Protein AF-A0A7V4XD84-F1 (afdb_monomer_lite)

Structure (mmCIF, N/CA/C/O backbone):
data_AF-A0A7V4XD84-F1
#
_entry.id   AF-A0A7V4XD84-F1
#
loop_
_atom_site.group_PDB
_atom_site.id
_atom_site.type_symbol
_atom_site.label_atom_id
_atom_site.label_alt_id
_atom_site.label_comp_id
_atom_site.label_asym_id
_atom_site.label_entity_id
_atom_site.label_seq_id
_atom_site.pdbx_PDB_ins_code
_atom_site.Cartn_x
_atom_site.Cartn_y
_atom_site.Cartn_z
_atom_site.occupancy
_atom_site.B_iso_or_equiv
_atom_site.auth_seq_id
_atom_site.auth_comp_id
_atom_site.auth_asym_id
_atom_site.auth_atom_id
_atom_site.pdbx_PDB_model_num
ATOM 1 N N . MET A 1 1 ? 12.576 -20.722 -17.686 1.00 48.47 1 MET A N 1
ATOM 2 C CA . MET A 1 1 ? 12.143 -20.343 -16.323 1.00 48.47 1 MET A CA 1
ATOM 3 C C . MET A 1 1 ? 12.494 -18.889 -16.109 1.00 48.47 1 MET A C 1
ATOM 5 O O . MET A 1 1 ? 13.670 -18.568 -16.082 1.00 48.47 1 MET A O 1
ATOM 9 N N . GLY A 1 2 ? 11.524 -17.991 -16.030 1.00 62.06 2 GLY A N 1
ATOM 10 C CA . GLY A 1 2 ? 11.869 -16.595 -15.798 1.00 62.06 2 GLY A CA 1
ATOM 11 C C . GLY A 1 2 ? 10.672 -15.683 -15.908 1.00 62.06 2 GLY A C 1
ATOM 12 O O . GLY A 1 2 ? 10.151 -15.499 -17.002 1.00 62.06 2 GLY A O 1
ATOM 13 N N . ARG A 1 3 ? 10.289 -15.125 -14.756 1.00 53.06 3 ARG A N 1
ATOM 14 C CA . ARG A 1 3 ? 9.775 -13.760 -14.533 1.00 53.06 3 ARG A CA 1
ATOM 15 C C . ARG A 1 3 ? 8.805 -13.742 -13.357 1.00 53.06 3 ARG A C 1
ATOM 17 O O . ARG A 1 3 ? 7.637 -13.395 -13.490 1.00 53.06 3 ARG A O 1
ATOM 24 N N . ARG A 1 4 ? 9.333 -14.005 -12.162 1.00 60.50 4 ARG A N 1
ATOM 25 C CA . ARG A 1 4 ? 8.855 -13.261 -10.995 1.00 60.50 4 ARG A CA 1
ATOM 26 C C . ARG A 1 4 ? 9.361 -11.831 -11.207 1.00 60.50 4 ARG A C 1
ATOM 28 O O . ARG A 1 4 ? 10.506 -11.536 -10.905 1.00 60.50 4 ARG A O 1
ATOM 35 N N . LYS A 1 5 ? 8.564 -10.990 -11.885 1.00 65.75 5 LYS A N 1
A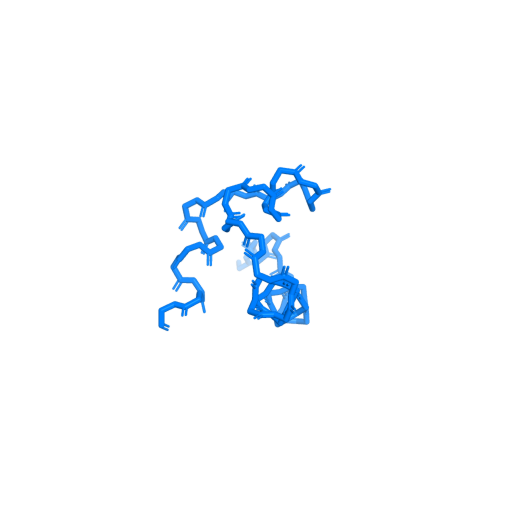TOM 36 C CA . LYS A 1 5 ? 8.884 -9.559 -12.091 1.00 65.75 5 LYS A CA 1
ATOM 37 C C . LYS A 1 5 ? 8.945 -8.790 -10.762 1.00 65.75 5 LYS A C 1
ATOM 39 O O . LYS A 1 5 ? 9.469 -7.687 -10.736 1.00 65.75 5 LYS A O 1
ATOM 44 N N . TYR A 1 6 ? 8.431 -9.394 -9.693 1.00 71.12 6 TYR A N 1
ATOM 45 C CA . TYR A 1 6 ? 8.425 -8.879 -8.334 1.00 71.12 6 TYR A CA 1
ATOM 46 C C . TYR A 1 6 ? 9.002 -9.954 -7.414 1.00 71.12 6 TYR A C 1
ATOM 48 O O . TYR A 1 6 ? 8.620 -11.123 -7.533 1.00 71.12 6 TYR A O 1
ATOM 56 N N . THR A 1 7 ? 9.936 -9.568 -6.549 1.00 81.31 7 THR A N 1
ATOM 57 C CA . THR A 1 7 ? 10.465 -10.423 -5.482 1.00 81.31 7 THR A CA 1
ATOM 58 C C . THR A 1 7 ? 9.408 -10.627 -4.401 1.00 81.31 7 THR A C 1
ATOM 60 O O . THR A 1 7 ? 8.506 -9.803 -4.237 1.00 81.31 7 THR A O 1
ATOM 63 N N . ASP A 1 8 ? 9.501 -11.731 -3.664 1.00 82.38 8 ASP A N 1
ATOM 64 C CA . ASP A 1 8 ? 8.591 -12.009 -2.551 1.00 82.38 8 ASP A CA 1
ATOM 65 C C . ASP A 1 8 ? 8.700 -10.930 -1.453 1.00 82.38 8 ASP A C 1
ATOM 67 O O . ASP A 1 8 ? 7.676 -10.480 -0.948 1.00 82.38 8 ASP A O 1
ATOM 71 N N . GLU A 1 9 ? 9.903 -10.391 -1.213 1.00 83.25 9 GLU A N 1
ATOM 72 C CA . GLU A 1 9 ? 10.124 -9.217 -0.347 1.00 83.25 9 GLU A CA 1
ATOM 73 C C . GLU A 1 9 ? 9.332 -7.986 -0.806 1.00 83.25 9 GLU A C 1
ATOM 75 O O . GLU A 1 9 ? 8.702 -7.310 0.003 1.00 83.25 9 GLU A O 1
ATOM 80 N N . PHE A 1 10 ? 9.292 -7.713 -2.114 1.00 85.25 10 PHE 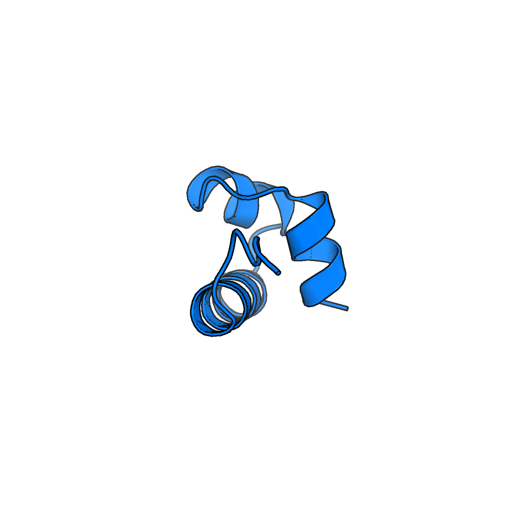A N 1
ATOM 81 C CA . PHE A 1 10 ? 8.524 -6.586 -2.642 1.00 85.25 10 PHE A CA 1
ATOM 82 C C . PHE A 1 10 ? 7.019 -6.784 -2.442 1.00 85.25 10 PHE A C 1
ATOM 84 O O . PHE A 1 10 ? 6.304 -5.826 -2.148 1.00 85.25 10 PHE A O 1
ATOM 91 N N . LYS A 1 11 ? 6.519 -8.021 -2.581 1.00 84.88 11 LYS A N 1
ATOM 92 C CA . LYS A 1 11 ? 5.115 -8.317 -2.273 1.00 84.88 11 LYS A CA 1
ATOM 93 C C . LYS A 1 11 ? 4.809 -8.059 -0.806 1.00 84.88 11 LYS A C 1
ATOM 95 O O . LYS A 1 11 ? 3.800 -7.425 -0.514 1.00 84.88 11 LYS A O 1
ATOM 100 N N . GLU A 1 12 ? 5.651 -8.564 0.090 1.00 87.25 12 GLU A N 1
ATOM 101 C CA . GLU A 1 12 ? 5.459 -8.427 1.532 1.00 87.25 12 GLU A CA 1
ATOM 102 C C . GLU A 1 12 ? 5.448 -6.968 1.966 1.00 87.25 12 GLU A C 1
ATOM 104 O O . GLU A 1 12 ? 4.532 -6.558 2.677 1.00 87.25 12 GLU A O 1
ATOM 109 N N . 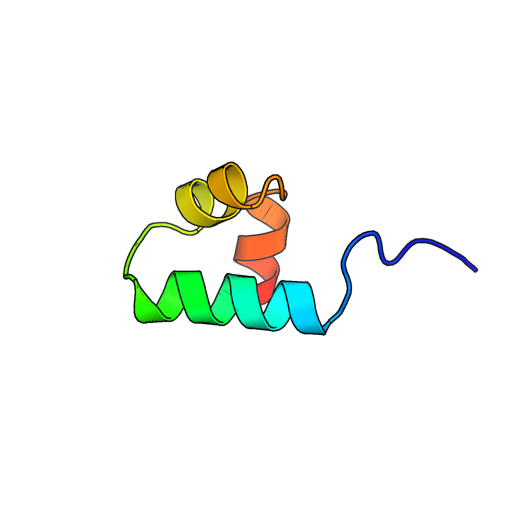GLU A 1 13 ? 6.407 -6.173 1.494 1.00 88.00 13 GLU A N 1
ATOM 110 C CA . GLU A 1 13 ? 6.475 -4.747 1.808 1.00 88.00 13 GLU A CA 1
ATOM 111 C C . GLU A 1 13 ? 5.263 -3.999 1.255 1.00 88.00 13 GLU A C 1
ATOM 113 O O . GLU A 1 13 ? 4.654 -3.197 1.960 1.00 88.00 13 GLU A O 1
ATOM 118 N N . ALA A 1 14 ? 4.833 -4.309 0.031 1.00 88.12 14 ALA A N 1
ATOM 119 C CA . ALA A 1 14 ? 3.668 -3.672 -0.568 1.00 88.12 14 ALA A CA 1
ATOM 120 C C . ALA A 1 14 ? 2.359 -4.026 0.169 1.00 88.12 14 ALA A C 1
ATOM 122 O O . ALA A 1 14 ? 1.497 -3.167 0.365 1.00 88.12 14 ALA A O 1
ATOM 123 N N . VAL A 1 15 ? 2.215 -5.277 0.617 1.00 88.44 15 VAL A N 1
ATOM 124 C CA . VAL A 1 15 ? 1.070 -5.751 1.410 1.00 88.44 15 VAL A CA 1
ATOM 125 C C . VAL A 1 15 ? 1.096 -5.164 2.824 1.00 88.44 15 VAL A C 1
ATOM 127 O O . VAL A 1 15 ? 0.060 -4.704 3.306 1.00 88.44 15 VAL A O 1
ATOM 130 N N . LYS A 1 16 ? 2.261 -5.119 3.481 1.00 88.69 16 LYS A N 1
ATOM 131 C CA . LYS A 1 16 ? 2.441 -4.459 4.784 1.00 88.69 16 LYS A CA 1
ATOM 132 C C . LYS A 1 16 ? 2.122 -2.978 4.693 1.00 88.69 16 LYS A C 1
ATOM 134 O O . LYS A 1 16 ? 1.408 -2.473 5.549 1.00 88.69 16 LYS A O 1
ATOM 139 N N . LEU A 1 17 ? 2.602 -2.292 3.661 1.00 87.06 17 LEU A N 1
ATOM 140 C CA . LEU A 1 17 ? 2.349 -0.870 3.459 1.00 87.06 17 LEU A CA 1
ATOM 141 C C . LEU A 1 17 ? 0.853 -0.598 3.264 1.00 87.06 17 LEU A C 1
ATOM 143 O O . LEU A 1 17 ? 0.308 0.277 3.932 1.00 87.06 17 LEU A O 1
ATOM 147 N N . ALA A 1 18 ? 0.172 -1.390 2.429 1.00 86.31 18 ALA A N 1
ATOM 148 C CA . ALA A 1 18 ? -1.272 -1.277 2.227 1.00 86.31 18 ALA A CA 1
ATOM 149 C C . ALA A 1 18 ? -2.064 -1.514 3.528 1.00 86.31 18 ALA A C 1
ATOM 151 O O . ALA A 1 18 ? -2.982 -0.759 3.842 1.00 86.31 18 ALA A O 1
ATOM 152 N N . GLN A 1 19 ? -1.684 -2.522 4.322 1.00 84.69 19 GLN A N 1
ATOM 153 C CA . GLN A 1 19 ? -2.343 -2.820 5.598 1.00 84.69 19 GLN A CA 1
ATOM 154 C C . GLN A 1 19 ? -2.044 -1.782 6.689 1.00 84.69 19 GLN A C 1
ATOM 156 O O . GLN A 1 19 ? -2.920 -1.460 7.488 1.00 84.69 19 GLN A O 1
ATOM 161 N N . ARG A 1 20 ? -0.816 -1.257 6.743 1.00 84.44 20 ARG A N 1
ATOM 162 C CA . ARG A 1 20 ? -0.346 -0.387 7.830 1.00 84.44 20 ARG A CA 1
ATOM 163 C C . ARG A 1 20 ? -0.687 1.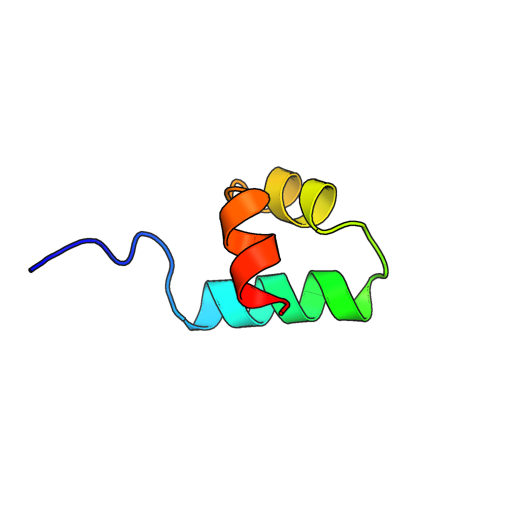084 7.611 1.00 84.44 20 ARG A C 1
ATOM 165 O O . ARG A 1 20 ? -0.986 1.770 8.581 1.00 84.44 20 ARG A O 1
ATOM 172 N N . SER A 1 21 ? -0.653 1.565 6.367 1.00 74.19 21 SER A N 1
ATOM 173 C CA . SER A 1 21 ? -0.989 2.961 6.049 1.00 74.19 21 SER A CA 1
ATOM 174 C C . SER A 1 21 ? -2.490 3.195 5.862 1.00 74.19 21 SER A C 1
ATOM 176 O O . SER A 1 21 ? -2.904 4.346 5.760 1.00 74.19 21 SER A O 1
ATOM 178 N N . GLY A 1 22 ? -3.317 2.143 5.783 1.00 75.69 22 GLY A N 1
ATOM 179 C CA . GLY A 1 22 ? -4.761 2.274 5.537 1.00 75.69 22 GLY A CA 1
ATOM 180 C C . GLY A 1 22 ? -5.105 2.902 4.179 1.00 75.69 22 GLY A C 1
ATOM 181 O O . GLY A 1 22 ? -6.265 3.226 3.922 1.00 75.69 22 GLY A O 1
ATOM 182 N N . VAL A 1 23 ? -4.107 3.083 3.308 1.00 82.00 23 VAL A N 1
ATOM 183 C CA . VAL A 1 23 ? -4.303 3.579 1.949 1.00 82.00 23 VAL A CA 1
ATOM 184 C C . VAL A 1 23 ? -4.824 2.456 1.056 1.00 82.00 23 VAL A C 1
ATOM 186 O O . VAL A 1 23 ? -4.446 1.292 1.215 1.00 82.00 23 VAL A O 1
ATOM 189 N N . PRO A 1 24 ? -5.697 2.780 0.090 1.00 85.88 24 PRO A N 1
ATOM 190 C CA . PRO A 1 24 ? -6.234 1.787 -0.819 1.00 85.88 24 PRO A CA 1
ATOM 191 C C . PRO A 1 24 ? -5.115 1.137 -1.633 1.00 85.88 24 PRO A C 1
ATOM 193 O O . PRO A 1 24 ? -4.220 1.807 -2.143 1.00 85.88 24 PRO A O 1
ATOM 196 N N . VAL A 1 25 ? -5.239 -0.175 -1.836 1.00 85.69 25 VAL A N 1
ATOM 197 C CA . VAL A 1 25 ? -4.309 -1.012 -2.612 1.00 85.69 25 VAL A CA 1
ATOM 198 C C . VAL A 1 25 ? -3.948 -0.385 -3.966 1.00 85.69 25 VAL A C 1
ATOM 200 O O . VAL A 1 25 ? -2.801 -0.440 -4.395 1.00 85.69 25 VAL A O 1
ATOM 203 N N . SER A 1 26 ? -4.900 0.272 -4.632 1.00 86.38 26 SER A N 1
ATOM 204 C CA . SER A 1 26 ? -4.654 0.963 -5.902 1.00 86.38 26 SER A CA 1
ATOM 205 C C . SER A 1 26 ? -3.669 2.126 -5.792 1.00 86.38 26 SER A C 1
ATOM 207 O O . SER A 1 26 ? -2.916 2.366 -6.730 1.00 86.38 26 SER A O 1
ATOM 209 N N . GLN A 1 27 ? -3.665 2.844 -4.670 1.00 87.94 27 GLN A N 1
ATOM 210 C CA . GLN A 1 27 ? -2.750 3.954 -4.419 1.00 87.94 27 GLN A CA 1
ATOM 211 C C . GLN A 1 27 ? -1.353 3.430 -4.100 1.00 87.94 27 GLN A C 1
ATOM 213 O O . GLN A 1 27 ? -0.412 3.789 -4.799 1.00 87.94 27 GLN A O 1
ATOM 218 N N . THR A 1 28 ? -1.247 2.475 -3.172 1.00 88.75 28 THR A N 1
ATOM 219 C CA . THR A 1 28 ? 0.014 1.789 -2.856 1.00 88.75 28 THR A CA 1
ATOM 220 C C . THR A 1 28 ? 0.646 1.171 -4.100 1.00 88.75 28 THR A C 1
ATOM 222 O O . THR A 1 28 ? 1.842 1.305 -4.333 1.00 88.75 28 THR A O 1
ATOM 225 N N . ALA A 1 29 ? -0.160 0.542 -4.958 1.00 87.12 29 ALA A N 1
ATOM 226 C CA . ALA A 1 29 ? 0.335 -0.040 -6.194 1.00 87.12 29 ALA A CA 1
ATOM 227 C C . ALA A 1 29 ? 0.875 1.014 -7.168 1.00 87.12 29 ALA A C 1
ATOM 229 O O . ALA A 1 29 ? 1.920 0.811 -7.780 1.00 87.12 29 ALA A O 1
ATOM 230 N N . LYS A 1 30 ? 0.185 2.151 -7.284 1.00 87.25 30 LYS A N 1
ATOM 231 C CA . LYS A 1 30 ? 0.577 3.254 -8.165 1.00 87.25 30 LYS A CA 1
ATOM 232 C C . LYS A 1 30 ? 1.862 3.934 -7.689 1.00 87.25 30 LYS A C 1
ATOM 234 O O . LYS A 1 30 ? 2.705 4.253 -8.519 1.00 87.25 30 LYS A O 1
ATOM 239 N N . GLU A 1 31 ? 2.032 4.093 -6.378 1.00 86.50 31 GLU A N 1
ATOM 240 C CA . GLU A 1 31 ? 3.260 4.619 -5.767 1.00 86.50 31 GLU A CA 1
ATOM 241 C C . GLU A 1 31 ? 4.448 3.670 -5.941 1.00 86.50 31 GLU A C 1
ATOM 243 O O . GLU A 1 31 ? 5.553 4.101 -6.253 1.00 86.50 31 GLU A O 1
ATOM 248 N N . LEU A 1 32 ? 4.210 2.365 -5.813 1.00 83.88 32 LEU A N 1
ATOM 249 C CA . LEU A 1 32 ? 5.234 1.335 -5.977 1.00 83.88 32 LEU A CA 1
ATOM 250 C C . LEU A 1 32 ? 5.486 0.948 -7.448 1.00 83.88 32 LEU A C 1
ATOM 252 O O . LEU A 1 32 ? 6.310 0.077 -7.721 1.00 83.88 32 LEU A O 1
ATOM 256 N N . GLY A 1 33 ? 4.766 1.541 -8.408 1.00 84.19 33 GLY A N 1
ATOM 257 C CA . GLY A 1 33 ? 4.872 1.189 -9.829 1.00 84.19 33 GLY A CA 1
ATOM 258 C C . GLY A 1 33 ? 4.458 -0.258 -10.142 1.00 84.19 33 GLY A C 1
ATOM 259 O O . GLY A 1 33 ? 4.932 -0.855 -11.111 1.00 84.19 33 GLY A O 1
ATOM 260 N N . THR A 1 34 ? 3.597 -0.849 -9.313 1.00 84.00 34 THR A N 1
ATOM 261 C CA . THR A 1 34 ? 3.069 -2.205 -9.486 1.00 84.00 34 THR A CA 1
ATOM 262 C C . THR A 1 34 ? 1.604 -2.193 -9.922 1.00 84.00 34 THR A C 1
ATOM 264 O O . THR A 1 34 ? 0.918 -1.172 -9.918 1.00 84.00 34 THR A O 1
ATOM 267 N N . ASN A 1 35 ? 1.110 -3.355 -10.339 1.00 87.31 35 ASN A N 1
ATOM 268 C CA . ASN A 1 35 ? -0.280 -3.516 -10.735 1.00 87.31 35 ASN A CA 1
ATOM 269 C C . ASN A 1 35 ? -1.188 -3.610 -9.505 1.00 87.31 35 ASN A C 1
ATOM 271 O O . ASN A 1 35 ? -1.031 -4.516 -8.685 1.00 87.31 35 ASN A O 1
ATOM 275 N N . ALA A 1 36 ? -2.182 -2.722 -9.419 1.00 85.94 36 ALA A N 1
ATOM 276 C CA . ALA A 1 36 ? -3.174 -2.715 -8.341 1.00 85.94 36 ALA A CA 1
ATOM 277 C C . ALA A 1 36 ? -3.925 -4.046 -8.231 1.00 85.94 36 ALA A C 1
ATOM 279 O O . ALA A 1 36 ? -4.182 -4.525 -7.131 1.00 85.94 36 ALA A O 1
ATOM 280 N N . GLU A 1 37 ? -4.219 -4.678 -9.367 1.00 86.00 37 GLU A N 1
ATOM 281 C CA . GLU A 1 37 ? -4.897 -5.975 -9.417 1.00 86.00 37 GLU A CA 1
ATOM 282 C C . GLU A 1 37 ? -4.033 -7.105 -8.840 1.00 86.00 37 GLU A C 1
ATOM 284 O O . GLU A 1 37 ? -4.534 -7.945 -8.092 1.00 86.00 37 GLU A O 1
ATOM 289 N N . MET A 1 38 ? -2.721 -7.094 -9.113 1.00 84.56 38 MET A N 1
ATOM 290 C CA . MET A 1 38 ? -1.789 -8.056 -8.513 1.00 84.56 38 MET A CA 1
ATOM 291 C C . MET A 1 38 ? -1.647 -7.828 -7.016 1.00 84.56 38 MET A C 1
ATOM 293 O O . MET A 1 38 ? -1.744 -8.785 -6.252 1.00 84.56 38 MET A O 1
ATOM 297 N N . LEU A 1 39 ? -1.452 -6.573 -6.601 1.00 85.25 39 LEU A N 1
ATOM 298 C CA . LEU A 1 39 ? -1.317 -6.228 -5.191 1.00 85.25 39 LEU A CA 1
ATOM 299 C C . LEU A 1 39 ? -2.583 -6.619 -4.416 1.00 85.25 39 LEU A C 1
ATOM 301 O O . LEU A 1 39 ? -2.492 -7.215 -3.349 1.00 85.25 39 LEU A O 1
ATOM 305 N N . ARG A 1 40 ? -3.769 -6.402 -4.998 1.00 85.19 40 ARG A N 1
ATOM 306 C CA . ARG A 1 40 ? -5.056 -6.824 -4.422 1.00 85.19 40 ARG A CA 1
ATOM 307 C C . ARG A 1 40 ? -5.157 -8.338 -4.271 1.00 85.19 40 ARG A C 1
ATOM 309 O O . ARG A 1 40 ? -5.759 -8.806 -3.3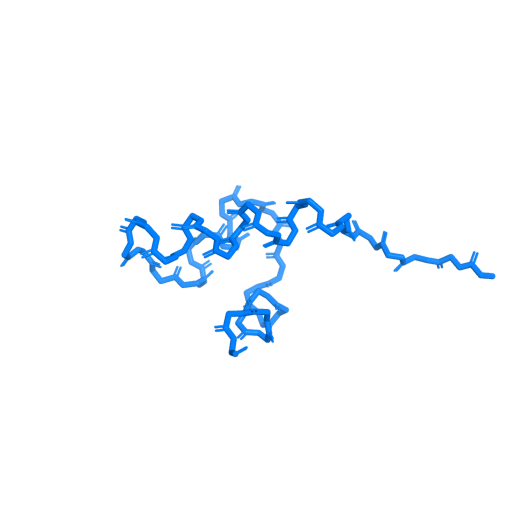11 1.00 85.19 40 ARG A O 1
ATOM 316 N N . GLY A 1 41 ? -4.574 -9.092 -5.198 1.00 85.75 41 GLY A N 1
ATOM 317 C CA . GLY A 1 41 ? -4.469 -10.545 -5.102 1.00 85.75 41 GLY A CA 1
ATOM 318 C C . GLY A 1 41 ? -3.506 -11.029 -4.013 1.00 85.75 41 GLY A C 1
ATOM 319 O O . GLY A 1 41 ? -3.658 -12.155 -3.559 1.00 85.75 41 GLY A O 1
ATOM 320 N N . TRP A 1 42 ? -2.534 -10.213 -3.591 1.00 87.00 42 TRP A N 1
ATOM 321 C CA . TRP A 1 42 ? -1.582 -10.553 -2.519 1.00 87.00 42 TRP A CA 1
ATOM 322 C C . TRP A 1 42 ? -2.072 -10.151 -1.128 1.00 87.00 42 TRP A C 1
ATOM 324 O O . TRP A 1 42 ? -1.629 -10.730 -0.147 1.00 87.00 42 TRP A O 1
ATOM 334 N N . VAL A 1 43 ? -2.959 -9.155 -1.049 1.00 80.06 43 VAL A N 1
ATOM 335 C CA . VAL A 1 43 ? -3.574 -8.699 0.210 1.00 80.06 43 VAL A CA 1
ATOM 336 C C . VAL A 1 43 ? -4.690 -9.649 0.687 1.00 80.06 43 VAL A C 1
ATOM 338 O O . VAL A 1 43 ? -5.090 -9.556 1.843 1.00 80.06 43 VAL A O 1
ATOM 341 N N . ARG A 1 44 ? -5.211 -10.534 -0.180 1.00 67.38 44 ARG A N 1
ATOM 342 C CA . ARG A 1 44 ? -6.288 -11.478 0.167 1.00 67.38 44 ARG A CA 1
ATOM 343 C C . ARG A 1 44 ? -5.824 -12.605 1.085 1.00 67.38 44 ARG A C 1
ATOM 345 O O . ARG A 1 44 ? -4.720 -13.134 0.844 1.00 67.38 44 ARG A O 1
#

Foldseek 3Di:
DDDPVDDPVRLVVLLCCCVVVVDQLCVSCVVVVHDSVVNVVSND

pLDDT: mean 81.25, std 9.66, range [48.47, 88.75]

Radius o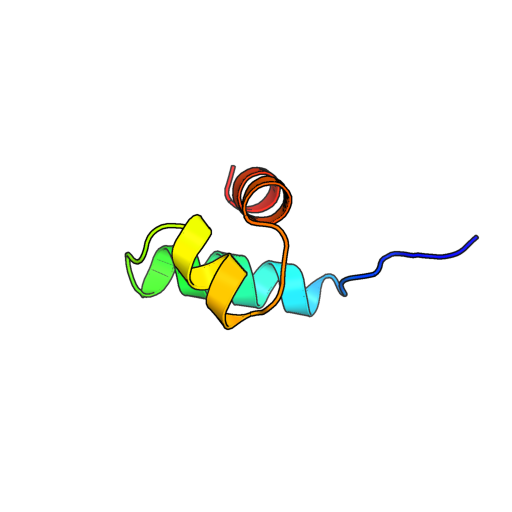f gyration: 10.02 Å; chains: 1; bounding box: 18×25×24 Å

Secondary structure (DSSP, 8-state):
----SS-HHHHHHHHHHHHHH---HHHHHHHTTS-HHHHHHHH-

Sequence (44 aa):
MGRRKYTDEFKEEAVKLAQRSGVPVSQTAKELGTNAEMLRGWVR